Protein AF-A0A2N2Z8E8-F1 (afdb_monomer_lite)

Structure (mmCIF, N/CA/C/O backbone):
data_AF-A0A2N2Z8E8-F1
#
_entry.id   AF-A0A2N2Z8E8-F1
#
loop_
_atom_site.group_PDB
_atom_site.id
_atom_site.type_symbo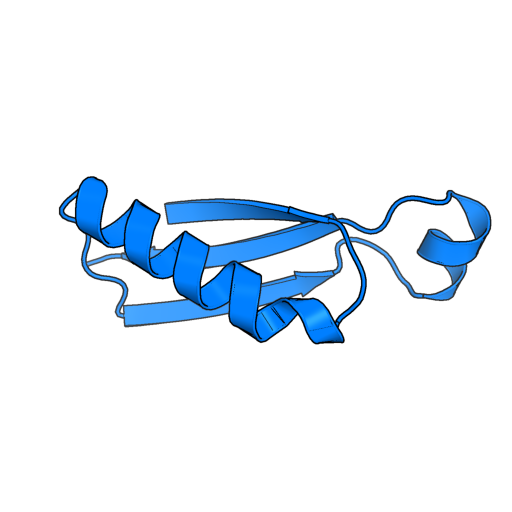l
_atom_site.label_atom_id
_atom_site.label_alt_id
_atom_site.label_comp_id
_atom_site.label_asym_id
_atom_site.label_entity_id
_atom_site.label_seq_id
_atom_site.pdbx_PDB_ins_code
_atom_site.Cartn_x
_atom_site.Cartn_y
_atom_site.Cartn_z
_atom_site.occupancy
_atom_site.B_iso_or_equiv
_atom_site.auth_seq_id
_atom_site.auth_comp_id
_atom_site.auth_asym_id
_atom_site.auth_atom_id
_atom_site.pdbx_PDB_model_num
ATOM 1 N N . PHE A 1 1 ? -7.024 -8.005 5.239 1.00 94.38 1 PHE A N 1
ATOM 2 C CA . PHE A 1 1 ? -7.598 -7.790 3.883 1.00 94.38 1 PHE A CA 1
ATOM 3 C C . PHE A 1 1 ? -6.466 -7.466 2.922 1.00 94.38 1 PHE A C 1
ATOM 5 O O . PHE A 1 1 ? -5.552 -6.755 3.320 1.00 94.38 1 PHE A O 1
ATOM 12 N N . SER A 1 2 ? -6.484 -7.984 1.696 1.00 96.25 2 SER A N 1
ATOM 13 C CA . SER A 1 2 ? -5.479 -7.662 0.677 1.00 96.25 2 SER A CA 1
ATOM 14 C C . SER A 1 2 ? -6.146 -7.252 -0.630 1.00 96.25 2 SER A C 1
ATOM 16 O O . SER A 1 2 ? -7.233 -7.731 -0.961 1.00 96.25 2 SER A O 1
ATOM 18 N N . LYS A 1 3 ? -5.496 -6.353 -1.371 1.00 97.38 3 LYS A N 1
ATOM 19 C CA . LYS A 1 3 ? -5.927 -5.934 -2.708 1.00 97.38 3 LYS A CA 1
ATOM 20 C C . LYS A 1 3 ? -4.713 -5.579 -3.559 1.00 97.38 3 LYS A C 1
ATOM 22 O O . LYS A 1 3 ? -3.727 -5.043 -3.052 1.00 97.38 3 LYS A O 1
ATOM 27 N N . VAL A 1 4 ? -4.793 -5.906 -4.845 1.00 97.12 4 VAL A N 1
ATOM 28 C CA . VAL A 1 4 ? -3.733 -5.651 -5.823 1.00 97.12 4 VAL A CA 1
ATOM 29 C C . VAL A 1 4 ? -4.125 -4.473 -6.702 1.00 97.12 4 VAL A C 1
ATOM 31 O O . VAL A 1 4 ? -5.267 -4.370 -7.147 1.00 97.12 4 VAL A O 1
ATOM 34 N N . TYR A 1 5 ? -3.153 -3.609 -6.958 1.00 96.50 5 TYR A N 1
ATOM 35 C CA . TYR A 1 5 ? -3.239 -2.474 -7.864 1.00 96.50 5 TYR A CA 1
ATOM 36 C C . TYR A 1 5 ? -2.124 -2.551 -8.903 1.00 96.50 5 TYR A C 1
ATOM 38 O O . TYR A 1 5 ? -1.171 -3.318 -8.768 1.00 96.50 5 TYR A O 1
ATOM 46 N N . GLU A 1 6 ? -2.220 -1.723 -9.934 1.00 93.94 6 GLU A N 1
ATOM 47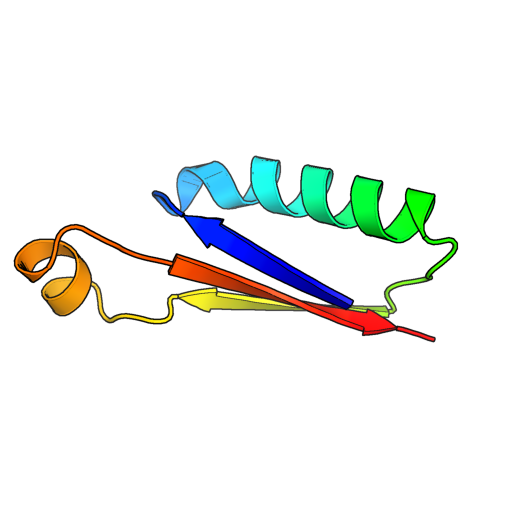 C CA . GLU A 1 6 ? -1.184 -1.580 -10.950 1.00 93.94 6 GLU A CA 1
ATOM 48 C C . GLU A 1 6 ? -0.982 -0.098 -11.274 1.00 93.94 6 GLU A C 1
ATOM 50 O O . GLU A 1 6 ? -1.942 0.677 -11.349 1.00 93.94 6 GLU A O 1
ATOM 55 N N . GLY A 1 7 ? 0.278 0.305 -11.449 1.00 91.19 7 GLY A N 1
ATOM 56 C CA . GLY A 1 7 ? 0.619 1.631 -11.956 1.00 91.19 7 GLY A CA 1
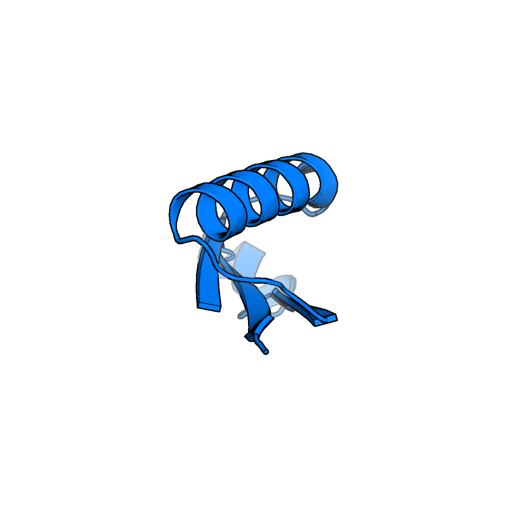ATOM 57 C C . GLY A 1 7 ? 1.782 2.333 -11.245 1.00 91.19 7 GLY A C 1
ATOM 58 O O . GLY A 1 7 ? 2.483 1.750 -10.411 1.00 91.19 7 GLY A O 1
ATOM 59 N N . PRO A 1 8 ? 2.019 3.611 -11.595 1.00 90.62 8 PRO A N 1
ATOM 60 C CA . PRO A 1 8 ? 3.130 4.395 -11.065 1.00 90.62 8 PRO A CA 1
ATOM 61 C C . PRO A 1 8 ? 2.897 4.822 -9.611 1.00 90.62 8 PRO A C 1
ATOM 63 O O . PRO A 1 8 ? 1.761 5.041 -9.197 1.00 90.62 8 PRO A O 1
ATOM 66 N N . PHE A 1 9 ? 3.984 5.031 -8.862 1.00 90.75 9 PHE A N 1
ATOM 67 C CA . PHE A 1 9 ? 3.947 5.317 -7.418 1.00 90.75 9 PHE A CA 1
ATOM 68 C C . PHE A 1 9 ? 3.104 6.545 -7.045 1.00 90.75 9 PHE A C 1
ATOM 70 O O . PHE A 1 9 ? 2.485 6.569 -5.986 1.00 90.75 9 PHE A O 1
ATOM 77 N N . GLN A 1 10 ? 2.986 7.530 -7.941 1.00 94.12 10 GLN A N 1
ATOM 78 C CA . GLN A 1 10 ? 2.114 8.701 -7.766 1.00 94.12 10 GLN A CA 1
ATOM 79 C C . GLN A 1 10 ? 0.630 8.357 -7.535 1.00 94.12 10 GLN A C 1
ATOM 81 O O . GLN A 1 10 ? -0.109 9.156 -6.965 1.00 94.12 10 GLN A O 1
ATOM 86 N N . ASN A 1 11 ? 0.182 7.165 -7.942 1.00 95.62 11 ASN A N 1
ATOM 87 C CA . ASN A 1 11 ? -1.186 6.706 -7.716 1.00 95.62 11 ASN A CA 1
ATOM 88 C C . ASN A 1 11 ? -1.406 6.115 -6.311 1.00 95.62 11 ASN A C 1
ATOM 90 O O . ASN A 1 11 ? -2.549 5.799 -5.987 1.00 95.62 11 ASN A O 1
ATOM 94 N N . THR A 1 12 ? -0.372 6.032 -5.461 1.00 95.19 12 THR A N 1
ATOM 95 C CA . THR A 1 12 ? -0.460 5.494 -4.089 1.00 95.19 12 THR A CA 1
ATOM 96 C C . THR A 1 12 ? -1.643 6.067 -3.320 1.00 95.19 12 THR A C 1
ATOM 98 O O . THR A 1 12 ? -2.479 5.314 -2.835 1.00 95.19 12 THR A O 1
ATOM 101 N N . GLY A 1 13 ? -1.797 7.395 -3.297 1.00 96.25 13 GLY A N 1
ATOM 102 C CA . GLY A 1 13 ? -2.898 8.028 -2.568 1.00 96.25 13 GLY A CA 1
ATOM 103 C C . GLY A 1 13 ? -4.292 7.649 -3.087 1.00 96.25 13 GLY A C 1
ATOM 104 O O . GLY A 1 13 ? -5.247 7.634 -2.313 1.00 96.25 13 GLY A O 1
ATOM 105 N N . LYS A 1 14 ? -4.430 7.312 -4.377 1.00 97.75 14 LYS A N 1
ATOM 106 C CA . LYS A 1 14 ? -5.695 6.808 -4.938 1.00 97.75 14 LYS A CA 1
ATOM 107 C C . LYS A 1 14 ? -5.970 5.387 -4.447 1.00 97.75 14 LYS A C 1
ATOM 109 O O . LYS A 1 14 ? -7.089 5.098 -4.037 1.00 97.75 14 LYS A O 1
ATOM 114 N N . TRP A 1 15 ? -4.953 4.528 -4.448 1.00 97.50 15 TRP A N 1
ATOM 115 C CA . TRP A 1 15 ? -5.069 3.138 -4.006 1.00 97.50 15 TRP A CA 1
ATOM 116 C C . TRP A 1 15 ? -5.351 3.020 -2.512 1.00 97.50 15 TRP A C 1
ATOM 118 O O . TRP A 1 15 ? -6.176 2.203 -2.123 1.00 97.50 15 TRP A O 1
ATOM 128 N N . THR A 1 16 ? -4.728 3.851 -1.673 1.00 95.75 16 THR A N 1
ATOM 129 C CA . THR A 1 16 ? -4.991 3.858 -0.226 1.00 95.75 16 THR A CA 1
ATOM 130 C C . THR A 1 16 ? -6.448 4.228 0.066 1.00 95.75 16 THR A C 1
ATOM 132 O O . THR A 1 16 ? -7.112 3.527 0.822 1.00 95.75 16 THR A O 1
ATOM 135 N N . LYS A 1 17 ? -6.986 5.262 -0.599 1.00 96.94 17 LYS A N 1
ATOM 136 C CA . LYS A 1 17 ? -8.395 5.673 -0.446 1.00 96.94 17 LYS A CA 1
ATOM 137 C C . LYS A 1 17 ? -9.375 4.595 -0.905 1.00 96.94 17 LYS A C 1
ATOM 139 O O . LYS A 1 17 ? -10.366 4.332 -0.227 1.00 96.94 17 LYS A O 1
ATOM 144 N N . ASP A 1 18 ? -9.101 3.972 -2.050 1.00 97.69 18 ASP A N 1
ATOM 145 C CA . ASP A 1 18 ? -9.907 2.858 -2.554 1.00 97.69 18 ASP A CA 1
ATOM 146 C C . ASP A 1 18 ? -9.851 1.656 -1.598 1.00 97.69 18 ASP A C 1
ATOM 148 O O . ASP A 1 18 ? -10.884 1.099 -1.232 1.00 97.69 18 ASP A O 1
ATOM 152 N N . PHE A 1 19 ? -8.660 1.320 -1.097 1.00 97.06 19 PHE A N 1
ATOM 153 C CA . PHE A 1 19 ? -8.461 0.243 -0.131 1.00 97.06 19 PHE A CA 1
ATOM 154 C C . PHE A 1 19 ? -9.248 0.482 1.161 1.00 97.06 19 PHE A C 1
ATOM 156 O O . PHE A 1 19 ? -9.949 -0.416 1.622 1.00 97.06 19 PHE A O 1
ATOM 163 N N . GLU A 1 20 ? -9.180 1.688 1.728 1.00 95.12 20 GLU A N 1
ATOM 164 C CA . GLU A 1 20 ? -9.943 2.069 2.922 1.00 95.12 20 GLU A CA 1
ATOM 165 C C . GLU A 1 20 ? -11.456 2.000 2.695 1.00 95.12 20 GLU A C 1
ATOM 167 O O . GLU A 1 20 ? -12.192 1.545 3.573 1.00 95.12 20 GLU A O 1
ATOM 172 N N . SER A 1 21 ? -11.933 2.425 1.521 1.00 96.38 21 SER A N 1
ATOM 173 C CA . SER A 1 21 ? -13.349 2.315 1.160 1.00 96.38 21 SER A CA 1
ATOM 174 C C . SER A 1 21 ? -13.798 0.854 1.129 1.00 96.38 21 SER A C 1
ATOM 176 O O . SER A 1 21 ? -14.819 0.507 1.722 1.00 96.38 21 SER A O 1
ATOM 178 N N . GLU A 1 22 ? -13.014 -0.021 0.501 1.00 96.50 22 GLU A N 1
ATOM 179 C CA . GLU A 1 22 ? -13.311 -1.453 0.413 1.00 96.50 22 GLU A CA 1
ATOM 180 C C . GLU A 1 22 ? -13.277 -2.153 1.775 1.00 96.50 22 GLU A C 1
ATOM 182 O O . GLU A 1 22 ? -14.142 -2.977 2.073 1.00 96.50 22 GLU A O 1
ATOM 187 N N . VAL A 1 23 ? -12.319 -1.794 2.628 1.00 95.38 23 VAL A N 1
ATOM 188 C CA . VAL A 1 23 ? -12.232 -2.269 4.015 1.00 95.38 23 VAL A CA 1
ATOM 189 C C . VAL A 1 23 ? -13.484 -1.878 4.802 1.00 95.38 23 VAL A C 1
ATOM 191 O O . VAL A 1 23 ? -14.103 -2.742 5.426 1.00 95.38 23 VAL A O 1
ATOM 194 N N . LYS A 1 24 ? -13.910 -0.609 4.711 1.00 94.12 24 LYS A N 1
ATOM 195 C CA . LYS A 1 24 ? -15.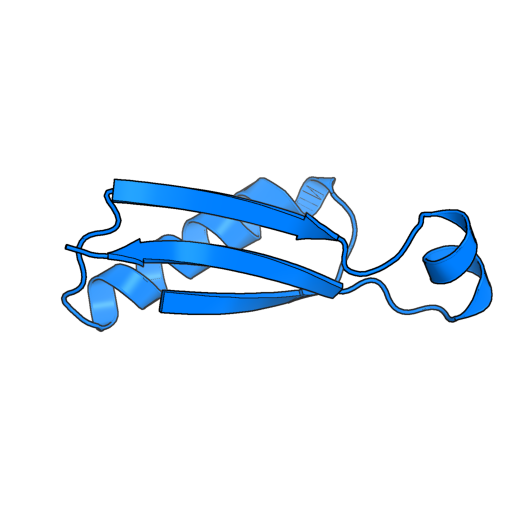120 -0.107 5.384 1.00 94.12 24 LYS A CA 1
ATOM 196 C C . LYS A 1 24 ? -16.385 -0.812 4.902 1.00 94.12 24 LYS A C 1
ATOM 198 O O . LYS A 1 24 ? -17.202 -1.209 5.726 1.00 94.12 24 LYS A O 1
ATOM 203 N N . LYS A 1 25 ? -16.533 -1.029 3.590 1.00 96.62 25 LYS A N 1
ATOM 204 C CA . LYS A 1 25 ? -17.669 -1.784 3.019 1.00 96.62 25 LYS A CA 1
ATOM 205 C C . LYS A 1 25 ? -17.741 -3.220 3.540 1.00 96.62 25 LYS A C 1
ATOM 207 O O . LYS A 1 25 ? -18.820 -3.797 3.587 1.00 96.62 25 LYS A O 1
ATOM 212 N N . LYS A 1 26 ? -16.600 -3.796 3.919 1.00 94.94 26 LYS A N 1
ATOM 213 C CA . LYS A 1 26 ? -16.505 -5.143 4.495 1.00 94.94 26 LYS A CA 1
ATOM 214 C C . LYS A 1 26 ? -16.697 -5.173 6.013 1.00 94.94 26 LYS A C 1
ATOM 216 O O . LYS A 1 26 ? -16.618 -6.253 6.586 1.00 94.94 26 LYS A O 1
ATOM 221 N N . GLY A 1 27 ? -16.924 -4.026 6.659 1.00 95.69 27 GLY A N 1
ATOM 222 C CA . GLY A 1 27 ? -17.039 -3.937 8.117 1.00 95.69 27 GLY A CA 1
ATOM 223 C C . GLY A 1 27 ? -15.737 -4.260 8.854 1.00 95.69 27 GLY A C 1
ATOM 224 O O . GLY A 1 27 ? -15.776 -4.613 10.026 1.00 95.69 27 GLY A O 1
ATOM 225 N N . LEU A 1 28 ? -14.590 -4.177 8.172 1.00 95.31 28 LEU A N 1
ATOM 226 C CA . LEU A 1 28 ? -13.282 -4.466 8.752 1.00 95.31 28 LEU A CA 1
ATOM 227 C C . LEU A 1 28 ? -12.647 -3.184 9.295 1.00 95.31 28 LEU A C 1
ATOM 229 O O . LEU A 1 28 ? -12.801 -2.107 8.716 1.00 95.31 28 LEU A O 1
ATOM 233 N N . VAL A 1 29 ? -11.865 -3.317 10.363 1.00 92.88 29 VAL A N 1
ATOM 234 C CA . VAL A 1 29 ? -11.012 -2.248 10.893 1.00 92.88 29 VAL A CA 1
ATOM 235 C C . VAL A 1 29 ? -9.567 -2.606 10.578 1.00 92.88 29 VAL A C 1
ATOM 237 O O . VAL A 1 29 ? -9.111 -3.690 10.929 1.00 92.88 29 VAL A O 1
ATOM 240 N N . VAL A 1 30 ? -8.848 -1.721 9.881 1.00 92.69 30 VAL A N 1
ATOM 241 C CA . VAL A 1 30 ? -7.432 -1.933 9.542 1.00 92.69 30 VAL A CA 1
ATOM 242 C C . VAL A 1 30 ? -6.541 -1.166 10.512 1.00 92.69 30 VAL A C 1
ATOM 244 O O . VAL A 1 30 ? -6.643 0.055 10.605 1.00 92.69 30 VAL A O 1
ATOM 247 N N . LYS A 1 31 ? -5.649 -1.884 11.204 1.00 93.06 31 LYS A N 1
ATOM 248 C CA . LYS A 1 31 ? -4.692 -1.333 12.184 1.00 93.06 31 LYS A CA 1
ATOM 249 C C . LYS A 1 31 ? -3.428 -0.805 11.517 1.00 93.06 31 LYS A C 1
ATOM 251 O O . LYS A 1 31 ? -2.947 0.277 11.845 1.00 93.06 31 LYS A O 1
ATOM 256 N N . LYS A 1 32 ? -2.889 -1.571 10.567 1.00 94.81 32 LYS A N 1
ATOM 257 C CA . LYS A 1 32 ? -1.691 -1.224 9.796 1.00 94.81 32 LYS A CA 1
ATOM 258 C C . LYS A 1 32 ? -1.855 -1.620 8.345 1.00 94.81 32 LYS A C 1
ATOM 260 O O . LYS A 1 32 ? -2.486 -2.625 8.026 1.00 94.81 32 LYS A O 1
ATOM 265 N N . MET A 1 33 ? -1.238 -0.834 7.473 1.00 95.19 33 MET A N 1
ATOM 266 C CA . MET A 1 33 ? -1.218 -1.074 6.041 1.00 95.19 33 MET A CA 1
ATOM 267 C C . MET A 1 33 ? 0.223 -1.232 5.565 1.00 95.19 33 MET A C 1
ATOM 269 O O . MET A 1 33 ? 1.069 -0.378 5.820 1.00 95.19 33 MET A O 1
ATOM 273 N N . PHE A 1 34 ? 0.484 -2.316 4.847 1.00 96.62 34 PHE A N 1
ATOM 274 C CA . PHE A 1 34 ? 1.744 -2.593 4.174 1.00 96.62 34 PHE A CA 1
ATOM 275 C C . PHE A 1 34 ? 1.534 -2.494 2.669 1.00 96.62 34 PHE A C 1
ATOM 277 O O . PHE A 1 34 ? 0.513 -2.946 2.151 1.00 96.62 34 PHE A O 1
ATOM 284 N N . MET A 1 35 ? 2.505 -1.915 1.967 1.00 96.06 35 MET A N 1
ATOM 285 C CA . MET A 1 35 ? 2.448 -1.750 0.521 1.00 96.06 35 MET A CA 1
ATOM 286 C C . MET A 1 35 ? 3.819 -1.985 -0.099 1.00 96.06 35 MET A C 1
ATOM 288 O O . MET A 1 35 ? 4.813 -1.426 0.363 1.00 96.06 35 MET A O 1
ATOM 292 N N . TRP A 1 36 ? 3.867 -2.774 -1.170 1.00 95.06 36 TRP A N 1
ATOM 293 C CA . TRP A 1 36 ? 5.097 -2.990 -1.928 1.00 95.06 36 TRP A CA 1
ATOM 294 C C . TRP A 1 36 ? 4.819 -3.295 -3.396 1.00 95.06 36 TRP A C 1
ATOM 296 O O . TRP A 1 36 ? 3.761 -3.804 -3.769 1.00 95.06 36 TRP A O 1
ATOM 306 N N . TYR A 1 37 ? 5.818 -3.003 -4.225 1.00 95.12 37 TYR A N 1
ATOM 307 C CA . TYR A 1 37 ? 5.863 -3.470 -5.601 1.00 95.12 37 TYR A CA 1
ATOM 308 C C . TYR A 1 37 ? 6.346 -4.917 -5.652 1.00 95.12 37 TYR A C 1
ATOM 310 O O . TYR A 1 37 ? 7.327 -5.286 -5.009 1.00 95.12 37 TYR A O 1
ATOM 318 N N . THR A 1 38 ? 5.670 -5.730 -6.456 1.00 93.25 38 THR A N 1
ATOM 319 C CA . THR A 1 38 ? 6.022 -7.144 -6.679 1.00 93.25 38 THR A CA 1
ATOM 320 C C . THR A 1 38 ? 7.235 -7.319 -7.587 1.00 93.25 38 THR A C 1
ATOM 322 O O . THR A 1 38 ? 7.807 -8.404 -7.652 1.00 93.25 38 THR A O 1
ATOM 325 N N . THR A 1 39 ? 7.639 -6.259 -8.295 1.00 90.81 39 THR A N 1
ATOM 326 C CA . THR A 1 39 ? 8.757 -6.302 -9.234 1.00 90.81 39 THR A CA 1
ATOM 327 C C . THR A 1 39 ? 9.738 -5.161 -9.005 1.00 90.81 39 THR A C 1
ATOM 329 O O . THR A 1 39 ? 9.395 -4.080 -8.525 1.00 90.81 39 THR A O 1
ATOM 332 N N . CYS A 1 40 ? 10.990 -5.401 -9.389 1.00 90.38 40 CYS A N 1
ATOM 333 C CA . CYS A 1 40 ? 12.021 -4.377 -9.404 1.00 90.38 40 CYS A CA 1
ATOM 334 C C . CYS A 1 40 ? 11.785 -3.358 -10.545 1.00 90.38 40 CYS A C 1
ATOM 336 O O . CYS A 1 40 ? 11.243 -3.738 -11.585 1.00 90.38 40 CYS A O 1
ATOM 338 N N . PRO A 1 41 ? 12.272 -2.101 -10.465 1.00 87.88 41 PRO A N 1
ATOM 339 C CA . PRO A 1 41 ? 12.085 -1.120 -11.544 1.00 87.88 41 PRO A CA 1
ATOM 340 C C . PRO A 1 41 ? 12.609 -1.576 -12.918 1.00 87.88 41 PRO A C 1
ATOM 342 O O . PRO A 1 41 ? 12.014 -1.266 -13.947 1.00 87.88 41 PRO A O 1
ATOM 345 N N . LYS A 1 42 ? 13.707 -2.347 -12.955 1.00 91.06 42 LYS A N 1
ATOM 346 C CA . LYS A 1 42 ? 14.242 -2.934 -14.201 1.00 91.06 42 LYS A CA 1
ATOM 347 C C . LYS A 1 42 ? 13.308 -4.008 -14.772 1.00 91.06 42 LYS A C 1
ATOM 349 O O . LYS A 1 42 ? 13.118 -4.087 -15.980 1.00 91.06 42 LYS A O 1
ATOM 354 N N . CYS A 1 43 ? 12.711 -4.803 -13.891 1.00 91.19 43 CYS A N 1
ATOM 355 C CA . CYS A 1 43 ? 11.773 -5.869 -14.204 1.00 91.19 43 CYS A CA 1
ATOM 356 C C . CYS A 1 43 ? 10.488 -5.273 -14.799 1.00 91.19 43 CYS A C 1
ATOM 358 O O . CYS A 1 43 ? 10.077 -5.669 -15.884 1.00 91.19 43 CYS A O 1
ATOM 360 N N . ALA A 1 44 ? 9.933 -4.246 -14.150 1.00 89.75 44 ALA A N 1
ATOM 361 C CA . ALA A 1 44 ? 8.781 -3.494 -14.638 1.00 89.75 44 ALA A CA 1
ATOM 362 C C . ALA A 1 44 ? 9.019 -2.899 -16.036 1.00 89.75 44 ALA A C 1
ATOM 364 O O . ALA A 1 44 ? 8.163 -3.011 -16.907 1.00 89.75 44 ALA A O 1
ATOM 365 N N . LYS A 1 45 ? 10.204 -2.321 -16.285 1.00 88.50 45 LYS A N 1
ATOM 366 C CA . LYS A 1 45 ? 10.569 -1.791 -17.612 1.00 88.50 45 LYS A CA 1
ATOM 367 C C . LYS A 1 45 ? 10.659 -2.878 -18.685 1.00 88.50 45 LYS A C 1
ATOM 369 O O . LYS A 1 45 ? 10.275 -2.628 -19.820 1.00 88.50 45 LYS A O 1
ATOM 374 N N . LYS A 1 46 ? 11.170 -4.065 -18.340 1.00 93.12 46 LYS A N 1
ATOM 375 C CA . LYS A 1 46 ? 11.331 -5.185 -19.280 1.00 93.12 46 LYS A CA 1
ATOM 376 C C . LYS A 1 46 ? 10.008 -5.888 -19.592 1.00 93.12 46 LYS A C 1
ATOM 378 O O . LYS A 1 46 ? 9.781 -6.262 -20.735 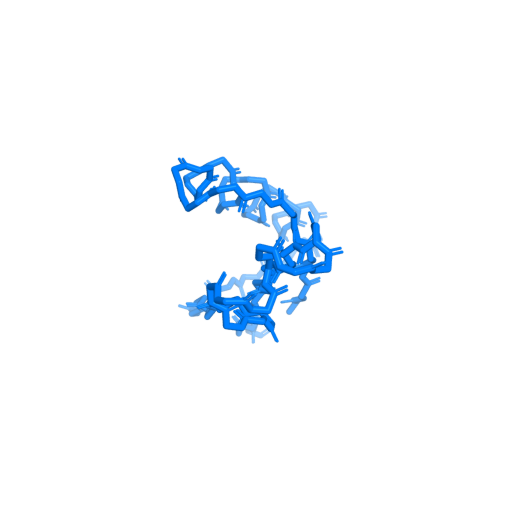1.00 93.12 46 LYS A O 1
ATOM 383 N N . TYR A 1 47 ? 9.168 -6.097 -18.580 1.00 87.31 47 TYR A N 1
ATOM 384 C CA . TYR A 1 47 ? 7.955 -6.916 -18.683 1.00 87.31 47 TYR A CA 1
ATOM 385 C C . TYR A 1 47 ? 6.659 -6.091 -18.758 1.00 87.31 47 TYR A C 1
ATOM 387 O O . TYR A 1 47 ? 5.579 -6.657 -18.896 1.00 87.31 47 TYR A O 1
ATOM 395 N N . GLY A 1 48 ? 6.744 -4.761 -18.663 1.00 82.19 48 GLY A N 1
ATOM 396 C CA . GLY A 1 48 ? 5.643 -3.816 -18.876 1.00 82.19 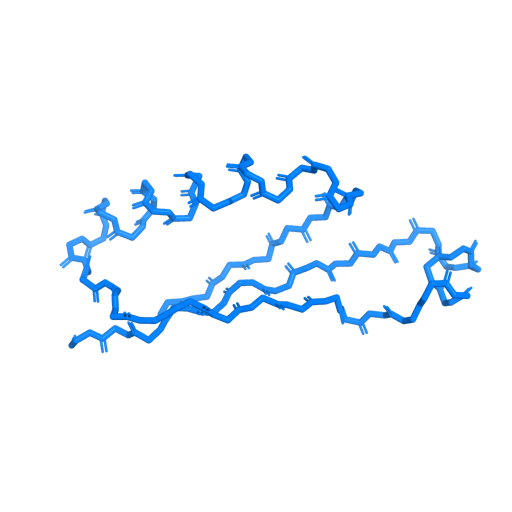48 GLY A CA 1
ATOM 397 C C . GLY A 1 48 ? 4.629 -3.708 -17.735 1.00 82.19 48 GLY A C 1
ATOM 398 O O . GLY A 1 48 ? 3.918 -2.710 -17.661 1.00 82.19 48 GLY A O 1
ATOM 399 N N . LYS A 1 49 ? 4.575 -4.688 -16.829 1.00 82.06 49 LYS A N 1
ATOM 400 C CA . LYS A 1 49 ? 3.635 -4.710 -15.702 1.00 82.06 49 LYS A CA 1
ATOM 401 C C . LYS A 1 49 ? 4.341 -4.487 -14.377 1.00 82.06 49 LYS A C 1
ATOM 403 O O . LYS A 1 49 ? 5.429 -5.020 -14.149 1.00 82.06 49 LYS A O 1
ATOM 408 N N . ASN A 1 50 ? 3.709 -3.722 -13.490 1.00 87.31 50 ASN A N 1
ATOM 409 C CA . ASN A 1 50 ? 4.211 -3.525 -12.135 1.00 87.31 50 ASN A CA 1
ATOM 410 C C . ASN A 1 50 ? 3.070 -3.478 -11.121 1.00 87.31 50 ASN A C 1
ATOM 412 O O . ASN A 1 50 ? 2.444 -2.436 -10.905 1.00 87.31 50 ASN A O 1
ATOM 416 N N . TYR A 1 51 ? 2.818 -4.627 -10.499 1.00 94.00 51 TYR A N 1
ATOM 417 C CA . TYR A 1 51 ? 1.757 -4.775 -9.514 1.00 94.00 51 TYR A CA 1
ATOM 418 C C . TYR A 1 51 ? 2.204 -4.303 -8.135 1.00 94.00 51 TYR A C 1
ATOM 420 O O . TYR A 1 51 ? 3.320 -4.602 -7.696 1.00 94.00 51 TYR A O 1
ATOM 428 N N . VAL A 1 52 ? 1.291 -3.626 -7.447 1.00 96.19 52 VAL A N 1
ATOM 429 C CA . VAL A 1 52 ? 1.403 -3.199 -6.054 1.00 96.19 52 VAL A CA 1
ATOM 430 C C . VAL A 1 52 ? 0.437 -4.015 -5.224 1.00 96.19 52 VAL A C 1
ATOM 432 O O . VAL A 1 52 ? -0.758 -4.050 -5.513 1.00 96.19 52 VAL A O 1
ATOM 435 N N . VAL A 1 53 ? 0.940 -4.646 -4.173 1.00 97.56 53 VAL A N 1
ATOM 436 C CA . VAL A 1 53 ? 0.097 -5.325 -3.189 1.00 97.56 53 VAL A CA 1
ATOM 437 C C . VAL A 1 53 ? -0.085 -4.388 -2.011 1.00 97.56 53 VAL A C 1
ATOM 439 O O . VAL A 1 53 ? 0.903 -3.903 -1.464 1.00 97.56 53 VAL A O 1
ATOM 442 N N . ILE A 1 54 ? -1.337 -4.147 -1.622 1.00 97.81 54 ILE A N 1
ATOM 443 C CA . ILE A 1 54 ? -1.674 -3.538 -0.336 1.00 97.81 54 ILE A CA 1
ATOM 444 C C . ILE A 1 54 ? -2.242 -4.627 0.571 1.00 97.81 54 ILE A C 1
ATOM 446 O O . ILE A 1 54 ? -3.199 -5.319 0.208 1.00 97.81 54 ILE A O 1
ATOM 450 N N . LEU A 1 55 ? -1.650 -4.770 1.753 1.00 97.56 55 LEU A N 1
ATOM 451 C CA . LEU A 1 55 ? -2.073 -5.690 2.801 1.00 97.56 55 LEU A CA 1
ATOM 452 C C . LEU A 1 55 ? -2.429 -4.896 4.058 1.00 97.56 55 LEU A C 1
ATOM 454 O O . LEU A 1 55 ? -1.601 -4.170 4.598 1.00 97.56 55 LEU A O 1
ATOM 458 N N . GLY A 1 56 ? -3.662 -5.047 4.523 1.00 97.00 56 GLY A N 1
ATOM 459 C CA . GLY A 1 56 ? -4.153 -4.473 5.768 1.00 97.00 56 GLY A CA 1
ATOM 460 C C . GLY A 1 56 ? -4.219 -5.535 6.858 1.00 97.00 56 GLY A C 1
ATOM 461 O O . GLY A 1 56 ? -4.920 -6.541 6.681 1.00 97.00 56 GLY A O 1
ATOM 462 N N . GLU A 1 57 ? -3.521 -5.286 7.964 1.00 95.94 57 GLU A N 1
ATOM 463 C CA . GLU A 1 57 ? -3.715 -5.967 9.246 1.00 95.94 57 GLU A CA 1
ATOM 464 C C . GLU A 1 57 ? -5.112 -5.612 9.755 1.00 95.94 57 GLU A C 1
ATOM 466 O O . GLU A 1 57 ? -5.411 -4.432 9.943 1.00 95.94 57 GLU A O 1
ATOM 471 N N . VAL A 1 58 ? -5.972 -6.616 9.910 1.00 92.38 58 VAL A N 1
ATOM 472 C CA . VAL A 1 58 ? -7.359 -6.444 10.363 1.00 92.38 58 VAL A CA 1
ATOM 473 C C . VAL A 1 58 ? -7.486 -6.868 11.822 1.00 92.38 58 VAL A C 1
ATOM 475 O O . VAL A 1 58 ? -6.749 -7.755 12.251 1.00 92.38 58 VAL A O 1
ATOM 478 N N . GLU A 1 59 ? -8.374 -6.205 12.563 1.00 82.62 59 GLU A N 1
ATOM 479 C CA . GLU A 1 59 ? -8.752 -6.588 13.933 1.00 82.62 59 GLU A CA 1
ATOM 480 C C . GLU A 1 59 ? -9.559 -7.887 13.998 1.00 82.62 59 GLU A C 1
ATOM 482 O O . GLU A 1 59 ? -10.395 -8.106 13.090 1.00 82.62 59 GLU A O 1
#

Sequence (59 aa):
FSKVYEGPFQNTGKWTKDFESEVKKKGLVVKKMFMWYTTCPKCAKKYGKNYVVILGEVE

Radius of gyration: 12.53 Å; chains: 1; bounding box: 32×16×33 Å

Secondary structure (DSSP, 8-state):
-EEEEES-GGGHHHHHHHHHHHHHHTT--EEEEEEEESS-HHHHHHHS--EEEEEEEE-

pLDDT: mean 93.72, std 3.82, range [82.06, 97.81]

Foldseek 3Di:
DKDKDWDDPVCVVVVVVVVVVVCVVVVWDFPDKDKDWPDDPVRCVVVVTIMMMIDTDTD